Protein AF-A0A1Y5NAN1-F1 (afdb_monomer)

Secondary structure (DSSP, 8-state):
--HHHHHHHHHHHHHS-GGG-EEE-SS-EEE--HHHHH--------PPPPHHHHHHHHHHHT--

Foldseek 3Di:
DPPVLVVVLVVCVVVDPQQPDWDDPPPDTDRDDSCVSVPPDPDPPPPPDDPVNVVVVVVVVVVD

Sequence (64 aa):
MHKNNEELLKFVKKIFRKEDMYICDGSEARPFNDGDFLGNDKQVTHRAATAQEEAEISNFNNIV

Mean predicted aligned error: 14.15 Å

Organism: NCBI:txid199

Radius of gyration: 15.74 Å; Cα contacts (8 Å, |Δi|>4): 24; chains: 1; bounding box: 30×30×36 Å

Structure (mmCIF, N/CA/C/O backbone):
data_AF-A0A1Y5NAN1-F1
#
_entry.id   AF-A0A1Y5NAN1-F1
#
loop_
_atom_site.group_PDB
_atom_site.id
_atom_site.type_symbol
_atom_site.label_atom_id
_atom_site.label_alt_id
_atom_site.label_comp_id
_atom_site.label_asym_id
_atom_site.label_entity_id
_atom_site.label_seq_id
_atom_site.pdbx_PDB_ins_code
_atom_site.Cartn_x
_atom_site.Cartn_y
_atom_site.Cartn_z
_atom_site.occupancy
_atom_site.B_iso_or_equiv
_atom_site.auth_seq_id
_atom_site.auth_comp_id
_atom_site.auth_asym_id
_atom_site.auth_atom_id
_atom_site.pdbx_PDB_model_num
ATOM 1 N N . MET A 1 1 ? -14.279 -12.193 -0.756 1.00 49.44 1 MET A N 1
ATOM 2 C CA . MET A 1 1 ? -14.143 -10.742 -1.011 1.00 49.44 1 MET A CA 1
ATOM 3 C C . MET A 1 1 ? -13.248 -10.136 0.054 1.00 49.44 1 MET A C 1
ATOM 5 O O . MET A 1 1 ? -13.497 -10.353 1.236 1.00 49.44 1 MET A O 1
ATOM 9 N N . HIS A 1 2 ? -12.208 -9.430 -0.382 1.00 61.25 2 HIS A N 1
ATOM 10 C CA . HIS A 1 2 ? -11.077 -8.903 0.390 1.00 61.25 2 HIS A CA 1
ATOM 11 C C . HIS A 1 2 ? -11.449 -7.700 1.277 1.00 61.25 2 HIS A C 1
ATOM 13 O O . HIS A 1 2 ? -10.807 -6.656 1.202 1.00 61.25 2 HIS A O 1
ATOM 19 N N . LYS A 1 3 ? -12.486 -7.827 2.120 1.00 61.16 3 LYS A N 1
ATOM 20 C CA . LYS A 1 3 ? -12.989 -6.719 2.958 1.00 61.16 3 LYS A CA 1
ATOM 21 C C . LYS A 1 3 ? -11.883 -6.053 3.786 1.00 61.16 3 LYS A C 1
ATOM 23 O O . LYS A 1 3 ? -11.865 -4.836 3.901 1.00 61.16 3 LYS A O 1
ATOM 28 N N . ASN A 1 4 ? -10.932 -6.842 4.286 1.00 75.50 4 ASN A N 1
ATOM 29 C CA . ASN A 1 4 ? -9.829 -6.335 5.100 1.00 75.50 4 ASN A CA 1
ATOM 30 C C . ASN A 1 4 ? -8.833 -5.477 4.289 1.00 75.50 4 ASN A C 1
ATOM 32 O O . ASN A 1 4 ? -8.427 -4.405 4.728 1.00 75.50 4 ASN A O 1
ATOM 36 N N . ASN A 1 5 ? -8.491 -5.891 3.063 1.00 75.62 5 ASN A N 1
ATOM 37 C CA . ASN A 1 5 ? -7.556 -5.137 2.218 1.00 75.62 5 ASN A CA 1
ATOM 38 C C . ASN A 1 5 ? -8.186 -3.833 1.710 1.00 75.62 5 ASN A C 1
ATOM 40 O O . ASN A 1 5 ? -7.492 -2.830 1.562 1.00 75.62 5 ASN A O 1
ATOM 44 N N . GLU A 1 6 ? -9.501 -3.822 1.482 1.00 81.56 6 GLU A N 1
ATOM 45 C CA . GLU A 1 6 ? -10.231 -2.605 1.123 1.00 81.56 6 GLU A CA 1
ATOM 46 C C . GLU A 1 6 ? -10.286 -1.594 2.275 1.00 81.56 6 GLU A C 1
ATOM 48 O O . GLU A 1 6 ? -10.128 -0.393 2.048 1.00 81.56 6 GLU A O 1
ATOM 53 N N . GLU A 1 7 ? -10.499 -2.051 3.512 1.00 84.19 7 GLU A N 1
ATOM 54 C CA . GLU A 1 7 ? -10.484 -1.180 4.694 1.00 84.19 7 GLU A CA 1
ATOM 55 C C . GLU A 1 7 ? -9.089 -0.619 4.971 1.00 84.19 7 GLU A C 1
ATOM 57 O O . GLU A 1 7 ? -8.946 0.583 5.214 1.00 84.19 7 GLU A O 1
ATOM 62 N N . LEU A 1 8 ? -8.053 -1.446 4.828 1.00 82.75 8 LEU A N 1
ATOM 63 C CA . LEU A 1 8 ? -6.670 -1.002 4.947 1.00 82.75 8 LEU A CA 1
ATOM 64 C C . LEU A 1 8 ? -6.307 0.019 3.857 1.00 82.75 8 LEU A C 1
ATOM 66 O O . LEU A 1 8 ? -5.729 1.062 4.161 1.00 82.75 8 LEU A O 1
ATOM 70 N N . LEU A 1 9 ? -6.714 -0.214 2.605 1.00 84.38 9 LEU A N 1
ATOM 71 C CA . LEU A 1 9 ? -6.497 0.737 1.511 1.00 84.38 9 LEU A CA 1
ATOM 72 C C . LEU A 1 9 ? -7.187 2.084 1.782 1.00 84.38 9 LEU A C 1
ATOM 74 O O . LEU A 1 9 ? -6.606 3.141 1.525 1.00 84.38 9 LEU A O 1
ATOM 78 N N . LYS A 1 10 ? -8.409 2.071 2.333 1.00 85.25 10 LYS A N 1
ATOM 79 C CA . LYS A 1 10 ? -9.119 3.298 2.7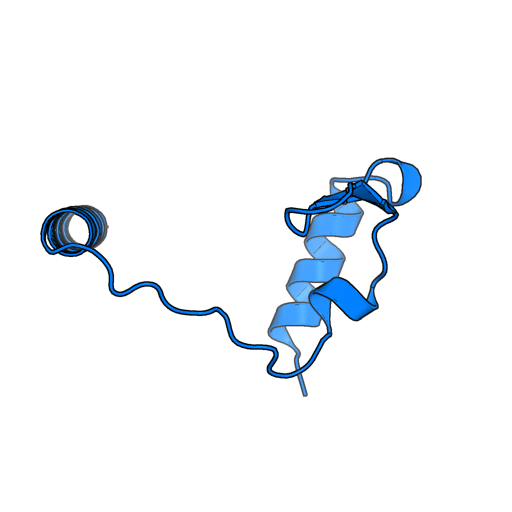40 1.00 85.25 10 LYS A CA 1
ATOM 80 C C . LYS A 1 10 ? -8.371 4.049 3.838 1.00 85.25 10 LYS A C 1
ATOM 82 O O . LYS A 1 10 ? -8.276 5.273 3.775 1.00 85.25 10 LYS A O 1
ATOM 87 N N . PHE A 1 11 ? -7.840 3.334 4.827 1.00 87.00 11 PHE A N 1
ATOM 88 C CA . PHE A 1 11 ? -7.056 3.933 5.904 1.00 87.00 11 PHE A CA 1
ATOM 89 C C . PHE A 1 11 ? -5.773 4.587 5.378 1.00 87.00 11 PHE A C 1
ATOM 91 O O . PHE A 1 11 ? -5.508 5.749 5.681 1.00 87.00 11 PHE A O 1
ATOM 98 N N . VAL A 1 12 ? -5.025 3.891 4.520 1.00 84.00 12 VAL A N 1
ATOM 99 C CA . VAL A 1 12 ? -3.786 4.407 3.921 1.00 84.00 12 VAL A CA 1
ATOM 100 C C . VAL A 1 12 ? -4.049 5.689 3.123 1.00 84.00 12 VAL A C 1
ATOM 102 O O . VAL A 1 12 ? -3.365 6.688 3.337 1.00 84.00 12 VAL A O 1
ATOM 105 N N . LYS A 1 13 ? -5.104 5.721 2.297 1.00 84.69 13 LYS A N 1
ATOM 106 C CA . LYS A 1 13 ? -5.503 6.912 1.518 1.00 84.69 13 LYS A CA 1
ATOM 107 C C . LYS A 1 13 ? -5.968 8.100 2.366 1.00 84.69 13 LYS A C 1
ATOM 109 O O . LYS A 1 13 ? -6.023 9.220 1.868 1.00 84.69 13 LYS A O 1
ATOM 114 N N . LYS A 1 14 ? -6.344 7.878 3.630 1.00 88.00 14 LYS A N 1
ATOM 115 C CA . LYS A 1 14 ? -6.695 8.960 4.562 1.00 88.00 14 LYS A CA 1
ATOM 116 C C . LYS A 1 14 ? -5.453 9.681 5.093 1.00 88.00 14 LYS A C 1
ATOM 118 O O . LYS A 1 14 ? -5.544 10.851 5.451 1.00 88.00 14 LYS A O 1
ATOM 123 N N . ILE A 1 15 ? -4.327 8.976 5.176 1.00 88.19 15 ILE A N 1
ATOM 124 C CA . ILE A 1 15 ? -3.076 9.479 5.755 1.00 88.19 15 ILE A CA 1
ATOM 125 C C . ILE A 1 15 ? -2.150 10.001 4.658 1.00 88.19 15 ILE A C 1
ATOM 127 O O . ILE A 1 15 ? -1.555 11.065 4.812 1.00 88.19 15 ILE A O 1
ATOM 131 N N . PHE A 1 16 ? -2.054 9.272 3.548 1.00 85.12 16 PHE A N 1
ATOM 132 C CA . PHE A 1 16 ? -1.129 9.560 2.461 1.00 85.12 16 PHE A CA 1
ATOM 133 C C . PHE A 1 16 ? -1.876 9.989 1.202 1.00 85.12 16 PHE A C 1
ATOM 135 O O . PHE A 1 16 ? -2.907 9.416 0.839 1.00 85.12 16 PHE A O 1
ATOM 142 N N . ARG A 1 17 ? -1.336 10.998 0.513 1.00 83.75 17 ARG A N 1
ATOM 143 C CA . ARG A 1 17 ? -1.802 11.374 -0.822 1.00 83.75 17 ARG A CA 1
ATOM 144 C C . ARG A 1 17 ? -1.261 10.370 -1.824 1.00 83.75 17 ARG A C 1
ATOM 146 O O . ARG A 1 17 ? -0.116 9.941 -1.720 1.00 83.75 17 ARG A O 1
ATOM 153 N N . LYS A 1 18 ? -2.085 9.999 -2.801 1.00 81.31 18 LYS A N 1
ATOM 154 C CA . LYS A 1 18 ? -1.730 8.961 -3.772 1.00 81.31 18 LYS A CA 1
ATOM 155 C C . LYS A 1 18 ? -0.483 9.331 -4.579 1.00 81.31 18 LYS A C 1
ATOM 157 O O . LYS A 1 18 ? 0.302 8.443 -4.888 1.00 81.31 18 LYS A O 1
ATOM 162 N N . GLU A 1 19 ? -0.295 10.610 -4.905 1.00 84.12 19 GLU A N 1
ATOM 163 C CA . GLU A 1 19 ? 0.865 11.080 -5.674 1.00 84.12 19 GLU A CA 1
ATOM 164 C C . GLU A 1 19 ? 2.200 10.886 -4.936 1.00 84.12 19 GLU A C 1
ATOM 166 O O . GLU A 1 19 ? 3.245 10.773 -5.575 1.00 84.12 19 GLU A O 1
ATOM 171 N N . ASP A 1 20 ? 2.153 10.798 -3.605 1.00 85.56 20 ASP A N 1
ATOM 172 C CA . ASP A 1 20 ? 3.326 10.631 -2.744 1.00 85.56 20 ASP A CA 1
ATOM 173 C C . ASP A 1 20 ? 3.632 9.149 -2.451 1.00 85.56 20 ASP A C 1
ATOM 175 O O . ASP A 1 20 ? 4.613 8.827 -1.779 1.00 85.56 20 ASP A O 1
ATOM 179 N N . MET A 1 21 ? 2.795 8.224 -2.932 1.00 86.00 21 MET A N 1
ATOM 180 C CA . MET A 1 21 ? 2.924 6.794 -2.662 1.00 86.00 21 MET A CA 1
ATOM 181 C C . MET A 1 21 ? 3.658 6.067 -3.794 1.00 86.00 21 MET A C 1
ATOM 183 O O . MET A 1 21 ? 3.256 6.119 -4.958 1.00 86.00 21 MET A O 1
ATOM 187 N N . TYR A 1 22 ? 4.686 5.301 -3.426 1.00 86.31 22 TYR A N 1
ATOM 188 C CA . TYR A 1 22 ? 5.478 4.475 -4.339 1.00 86.31 22 TYR A CA 1
ATOM 189 C C . TYR A 1 22 ? 5.600 3.048 -3.802 1.00 86.31 22 TYR A C 1
ATOM 191 O O . TYR A 1 22 ? 5.684 2.829 -2.594 1.00 86.31 22 TYR A O 1
ATOM 199 N N . ILE A 1 23 ? 5.616 2.078 -4.712 1.00 82.88 23 ILE A N 1
ATOM 200 C CA . ILE A 1 23 ? 5.945 0.682 -4.425 1.00 82.88 23 ILE A CA 1
ATOM 201 C C . ILE A 1 23 ? 7.399 0.464 -4.839 1.00 82.88 23 ILE A C 1
ATOM 203 O O . ILE A 1 23 ? 7.761 0.765 -5.977 1.00 82.88 23 ILE A O 1
ATOM 207 N N . CYS A 1 24 ? 8.206 -0.087 -3.935 1.00 81.75 24 CYS A N 1
ATOM 208 C CA . CYS A 1 24 ? 9.552 -0.567 -4.237 1.00 81.75 24 CYS A CA 1
ATOM 209 C C . CYS A 1 24 ? 9.536 -2.096 -4.226 1.00 81.75 24 CYS A C 1
ATOM 211 O O . CYS A 1 24 ? 9.386 -2.700 -3.166 1.00 81.75 24 CYS A O 1
ATOM 213 N N . ASP A 1 25 ? 9.704 -2.720 -5.389 1.00 75.31 25 ASP A N 1
ATOM 214 C CA . ASP A 1 25 ? 9.753 -4.183 -5.542 1.00 75.31 25 ASP A CA 1
ATOM 215 C C . ASP A 1 25 ? 11.186 -4.743 -5.607 1.00 75.31 25 ASP A C 1
ATOM 217 O O . ASP A 1 25 ? 11.409 -5.892 -5.980 1.00 75.31 25 ASP A O 1
ATOM 221 N N . GLY A 1 26 ? 12.168 -3.932 -5.204 1.00 73.38 26 GLY A N 1
ATOM 222 C CA . GLY A 1 26 ? 13.588 -4.284 -5.178 1.00 73.38 26 GLY A CA 1
ATOM 223 C C . GLY A 1 26 ? 14.336 -3.977 -6.475 1.00 73.38 26 GLY A C 1
ATOM 224 O O . GLY A 1 26 ? 15.556 -3.845 -6.429 1.00 73.38 26 GLY A O 1
ATOM 225 N N . SER A 1 27 ? 13.633 -3.797 -7.597 1.00 69.69 27 SER A N 1
ATOM 226 C CA . SER A 1 27 ? 14.229 -3.370 -8.869 1.00 69.69 27 SER A CA 1
ATOM 227 C C . SER A 1 27 ? 14.120 -1.864 -9.078 1.00 69.69 27 SER A C 1
ATOM 229 O O . SER A 1 27 ? 15.136 -1.211 -9.300 1.00 69.69 27 SER A O 1
ATOM 231 N N . GLU A 1 28 ? 12.913 -1.301 -8.975 1.00 78.25 28 GLU A N 1
ATOM 232 C CA . GLU A 1 28 ? 12.667 0.127 -9.195 1.00 78.25 28 GLU A CA 1
ATOM 233 C C . GLU A 1 28 ? 11.490 0.623 -8.341 1.00 78.25 28 GLU A C 1
ATOM 235 O O . GLU A 1 28 ? 10.582 -0.132 -7.986 1.00 78.25 28 GLU A O 1
ATOM 240 N N . ALA A 1 29 ? 11.508 1.912 -7.996 1.00 85.00 29 ALA A N 1
ATOM 241 C CA . ALA A 1 29 ? 10.372 2.566 -7.360 1.00 85.00 29 ALA A CA 1
ATOM 242 C C . ALA A 1 29 ? 9.377 3.001 -8.439 1.00 85.00 29 ALA A C 1
ATOM 244 O O . ALA A 1 29 ? 9.728 3.768 -9.337 1.00 85.00 29 ALA A O 1
ATOM 245 N N . ARG A 1 30 ? 8.123 2.560 -8.333 1.00 86.62 30 ARG A N 1
ATOM 246 C CA . ARG A 1 30 ? 7.051 2.973 -9.251 1.00 86.62 30 ARG A CA 1
ATOM 247 C C . ARG A 1 30 ? 5.856 3.564 -8.507 1.00 86.62 30 ARG A C 1
ATOM 249 O O . ARG A 1 30 ? 5.636 3.199 -7.350 1.00 86.62 30 ARG A O 1
ATOM 256 N N . PRO A 1 31 ? 5.060 4.435 -9.154 1.00 85.88 31 PRO A N 1
ATOM 257 C CA . PRO A 1 31 ? 3.861 4.988 -8.541 1.00 85.88 31 PRO A CA 1
ATOM 258 C C . PRO A 1 31 ? 2.903 3.895 -8.069 1.00 85.88 31 PRO A C 1
ATOM 260 O O . PRO A 1 31 ? 2.702 2.874 -8.739 1.00 85.88 31 PRO A O 1
ATOM 263 N N . PHE A 1 32 ? 2.311 4.136 -6.908 1.00 84.81 32 PHE A N 1
ATOM 264 C CA . PHE A 1 32 ? 1.349 3.247 -6.283 1.00 84.81 32 PHE A CA 1
ATOM 265 C C . PHE A 1 32 ? 0.053 3.116 -7.092 1.00 84.81 32 PHE A C 1
ATOM 267 O O . PHE A 1 32 ? -0.580 4.114 -7.459 1.00 84.81 32 PHE A O 1
ATOM 274 N N . ASN A 1 33 ? -0.411 1.879 -7.277 1.00 83.12 33 ASN A N 1
ATOM 275 C CA . ASN A 1 33 ? -1.730 1.578 -7.819 1.00 83.12 33 ASN A CA 1
ATOM 276 C C . ASN A 1 33 ? -2.578 0.795 -6.816 1.00 83.12 33 ASN A C 1
ATOM 278 O O . ASN A 1 33 ? -2.087 -0.052 -6.083 1.00 83.12 33 ASN A O 1
ATOM 282 N N . ASP A 1 34 ? -3.895 1.009 -6.840 1.00 81.62 34 ASP A N 1
ATOM 283 C CA . ASP A 1 34 ? -4.825 0.323 -5.928 1.00 81.62 34 ASP A CA 1
ATOM 284 C C . ASP A 1 34 ? -4.755 -1.211 -6.068 1.00 81.62 34 ASP A C 1
ATOM 286 O O . ASP A 1 34 ? -4.920 -1.941 -5.092 1.00 81.62 34 ASP A O 1
ATOM 290 N N . GLY A 1 35 ? -4.444 -1.699 -7.275 1.00 77.12 35 GLY A N 1
ATOM 291 C CA . GLY A 1 35 ? -4.210 -3.117 -7.551 1.00 77.12 35 GLY A CA 1
ATOM 292 C C . GLY A 1 35 ? -3.009 -3.716 -6.811 1.00 77.12 35 GLY A C 1
ATOM 293 O O . GLY A 1 35 ? -2.969 -4.930 -6.648 1.00 77.12 35 GLY A O 1
ATOM 294 N N . ASP A 1 36 ? -2.078 -2.896 -6.314 1.00 75.19 36 ASP A N 1
ATOM 295 C CA . ASP A 1 36 ? -0.928 -3.353 -5.524 1.00 75.19 36 ASP A CA 1
ATOM 296 C C . ASP A 1 36 ? -1.347 -3.816 -4.116 1.00 75.19 36 ASP A C 1
ATOM 298 O O . ASP A 1 36 ? -0.734 -4.717 -3.556 1.00 75.19 36 ASP A O 1
ATOM 302 N N . PHE A 1 37 ? -2.432 -3.260 -3.561 1.00 72.00 37 PHE A N 1
ATOM 303 C CA . PHE A 1 37 ? -3.031 -3.709 -2.289 1.00 72.00 37 PHE A CA 1
ATOM 304 C C . PHE A 1 37 ? -4.081 -4.806 -2.471 1.00 72.00 37 PHE A C 1
ATOM 306 O O . PHE A 1 37 ? -4.334 -5.611 -1.570 1.00 72.00 37 PHE A O 1
ATOM 313 N N . LEU A 1 38 ? -4.750 -4.793 -3.623 1.00 70.44 38 LEU A N 1
ATOM 314 C CA . LEU A 1 38 ? -5.878 -5.671 -3.927 1.00 70.44 38 LEU A CA 1
ATOM 315 C C . LEU A 1 38 ? -5.460 -6.917 -4.725 1.00 70.44 38 LEU A C 1
ATOM 317 O O . LEU A 1 38 ? -6.311 -7.730 -5.081 1.00 70.44 38 LEU A O 1
ATOM 321 N N . GLY A 1 39 ? -4.165 -7.069 -5.013 1.00 64.69 39 GLY A N 1
ATOM 322 C CA . GLY A 1 39 ? -3.612 -8.194 -5.754 1.00 64.69 39 GLY A CA 1
ATOM 323 C C . GLY A 1 39 ? -3.757 -9.515 -4.996 1.00 64.69 39 GLY A C 1
ATOM 324 O O . GLY A 1 39 ? -3.20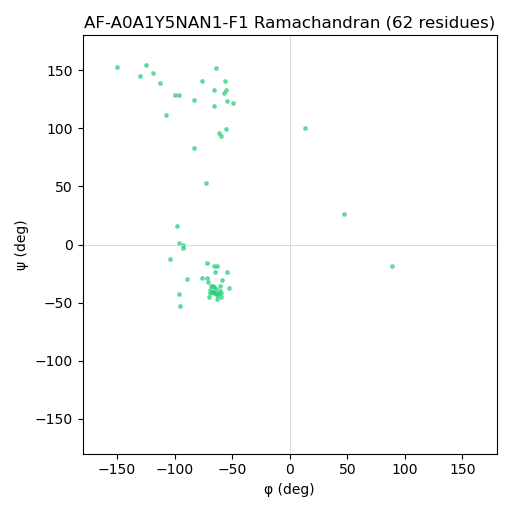4 -9.685 -3.913 1.00 64.69 39 GLY A O 1
ATOM 325 N N . ASN A 1 40 ? -4.486 -10.458 -5.598 1.00 58.78 40 ASN A N 1
ATOM 326 C CA . ASN A 1 40 ? -4.592 -11.850 -5.157 1.00 58.78 40 ASN A CA 1
ATOM 327 C C . ASN A 1 40 ? -3.215 -12.526 -5.076 1.00 58.78 40 ASN A C 1
ATOM 329 O O . ASN A 1 40 ? -2.471 -12.506 -6.056 1.00 58.78 40 ASN A O 1
ATOM 333 N N . ASP A 1 41 ? -2.938 -13.185 -3.947 1.00 54.22 41 ASP A N 1
ATOM 334 C CA . ASP A 1 41 ? -2.093 -14.382 -3.808 1.00 54.22 41 ASP A CA 1
ATOM 335 C C . ASP A 1 41 ? -0.720 -14.407 -4.508 1.00 54.22 41 ASP A C 1
ATOM 337 O O . ASP A 1 41 ? -0.175 -15.481 -4.775 1.00 54.22 41 ASP A O 1
ATOM 341 N N . LYS A 1 42 ? -0.079 -13.265 -4.774 1.00 50.31 42 LYS A N 1
ATOM 342 C CA . LYS A 1 42 ? 1.348 -13.275 -5.113 1.00 50.31 42 LYS A CA 1
ATOM 343 C C . LYS A 1 42 ? 2.142 -13.318 -3.824 1.00 50.31 42 LYS A C 1
ATOM 345 O O . LYS A 1 42 ? 2.531 -12.287 -3.296 1.00 50.31 42 LYS A O 1
ATOM 350 N N . GLN A 1 43 ? 2.266 -14.551 -3.331 1.00 49.47 43 GLN A N 1
ATOM 351 C CA . GLN A 1 43 ? 3.239 -15.044 -2.364 1.00 49.47 43 GLN A CA 1
ATOM 352 C C . GLN A 1 43 ? 3.999 -13.926 -1.649 1.00 49.47 43 GLN A C 1
ATOM 354 O O . GLN A 1 43 ? 5.016 -13.435 -2.136 1.00 49.47 43 GLN A O 1
ATOM 359 N N . VAL A 1 44 ? 3.567 -13.617 -0.426 1.00 48.25 44 VAL A N 1
ATOM 360 C CA . VAL A 1 44 ? 4.553 -13.311 0.604 1.00 48.25 44 VAL A CA 1
ATOM 361 C C . VAL A 1 44 ? 5.455 -14.541 0.626 1.00 48.25 44 VAL A C 1
ATOM 363 O O . VAL A 1 44 ? 5.064 -15.592 1.132 1.00 48.25 44 VAL A O 1
ATOM 366 N N . THR A 1 45 ? 6.612 -14.481 -0.031 1.00 45.50 45 THR A N 1
ATOM 367 C CA . THR A 1 45 ? 7.650 -15.480 0.183 1.00 45.50 45 THR A CA 1
ATOM 368 C C . THR A 1 45 ? 8.017 -15.341 1.646 1.00 45.50 45 THR A C 1
ATOM 370 O O . THR A 1 45 ? 8.775 -14.446 2.017 1.00 45.50 45 THR A O 1
ATOM 373 N N . HIS A 1 46 ? 7.413 -16.177 2.489 1.00 48.75 46 HIS A N 1
ATOM 374 C CA . HIS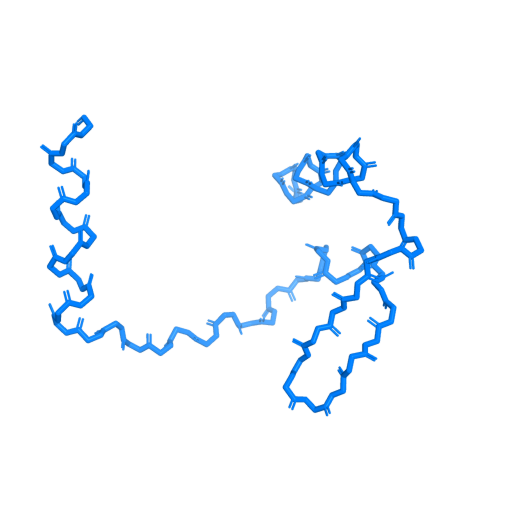 A 1 46 ? 7.863 -16.388 3.847 1.00 48.75 46 HIS A CA 1
ATOM 375 C C . HIS A 1 46 ? 9.290 -16.910 3.711 1.00 48.75 46 HIS A C 1
ATOM 377 O O . HIS A 1 46 ? 9.516 -18.105 3.523 1.00 48.75 46 HIS A O 1
ATOM 383 N N . ARG A 1 47 ? 10.281 -16.016 3.764 1.00 49.62 47 ARG A N 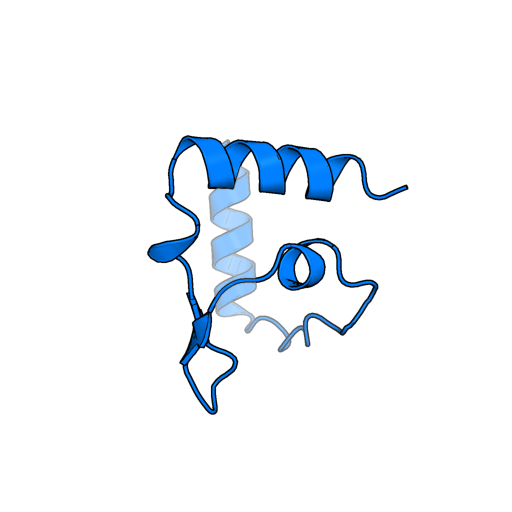1
ATOM 384 C CA . ARG A 1 47 ? 11.575 -16.441 4.272 1.00 49.62 47 ARG A CA 1
ATOM 385 C C . ARG A 1 47 ? 11.252 -17.038 5.638 1.00 49.62 47 ARG A C 1
ATOM 387 O O . ARG A 1 47 ? 10.591 -16.376 6.435 1.00 49.62 47 ARG A O 1
ATOM 394 N N . ALA A 1 48 ? 11.626 -18.298 5.852 1.00 53.62 48 ALA A N 1
ATOM 395 C CA . ALA A 1 48 ? 11.487 -18.914 7.161 1.00 53.62 48 ALA A CA 1
ATOM 396 C C . ALA A 1 48 ? 12.100 -17.952 8.183 1.00 53.62 48 ALA A C 1
ATOM 398 O O . ALA A 1 48 ? 13.255 -17.540 8.012 1.00 53.62 48 ALA A O 1
ATOM 399 N N . 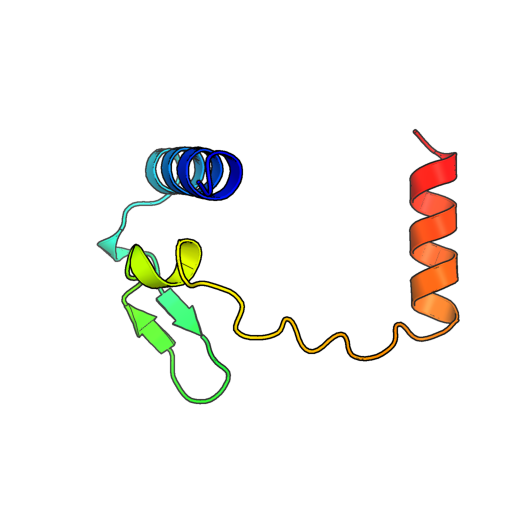ALA A 1 49 ? 11.295 -17.537 9.163 1.00 57.44 49 ALA A N 1
ATOM 400 C CA . ALA A 1 49 ? 11.783 -16.731 10.263 1.00 57.44 49 ALA A CA 1
ATOM 401 C C . ALA A 1 49 ? 12.946 -17.497 10.892 1.00 57.44 49 ALA A C 1
ATOM 403 O O . ALA A 1 49 ? 12.898 -18.716 11.075 1.00 57.44 49 ALA A O 1
ATOM 404 N N . THR A 1 50 ? 14.044 -16.802 11.139 1.00 62.84 50 THR A N 1
ATOM 405 C CA . THR A 1 50 ? 15.131 -17.394 11.908 1.00 62.84 50 THR A CA 1
ATOM 406 C C . THR A 1 50 ? 14.624 -17.674 13.324 1.00 62.84 50 THR A C 1
ATOM 408 O O . THR A 1 50 ? 13.750 -16.970 13.825 1.00 62.84 50 THR A O 1
ATOM 411 N N . ALA A 1 51 ? 15.180 -18.681 14.004 1.00 67.94 51 ALA A N 1
ATOM 412 C CA . ALA A 1 51 ? 14.777 -19.019 15.377 1.00 67.94 51 ALA A CA 1
ATOM 413 C C . ALA A 1 51 ? 14.855 -17.818 16.349 1.00 67.94 51 ALA A C 1
ATOM 415 O O . ALA A 1 51 ? 14.165 -17.784 17.364 1.00 67.94 51 ALA A O 1
ATOM 416 N N . GLN A 1 52 ? 15.682 -16.819 16.024 1.00 63.59 52 GLN A N 1
ATOM 417 C CA . GLN A 1 52 ? 15.768 -15.560 16.753 1.00 63.59 52 GLN A CA 1
ATOM 418 C C . GLN A 1 52 ? 14.522 -14.679 16.551 1.00 63.59 52 GLN A C 1
ATOM 420 O O . GLN A 1 52 ? 13.961 -14.189 17.526 1.00 63.59 52 GLN A O 1
ATOM 425 N N . GLU A 1 53 ? 14.044 -14.531 15.314 1.00 64.56 53 GLU A N 1
ATOM 426 C CA . GLU A 1 53 ? 12.838 -13.754 14.994 1.00 64.56 53 GLU A CA 1
ATOM 427 C C . GLU A 1 53 ? 11.573 -14.403 15.588 1.00 64.56 53 GLU A C 1
ATOM 429 O O . GLU A 1 53 ? 10.696 -13.703 16.091 1.00 64.56 53 GLU A O 1
ATOM 434 N N . GLU A 1 54 ? 11.492 -15.739 15.619 1.00 63.31 54 GLU A N 1
ATOM 435 C CA . GLU A 1 54 ? 10.384 -16.449 16.283 1.00 63.31 54 GLU A CA 1
ATOM 436 C C . GLU A 1 54 ? 10.354 -16.203 17.804 1.00 63.31 54 GLU A C 1
ATOM 438 O O . GLU A 1 54 ? 9.280 -16.022 18.388 1.00 63.31 54 GLU A O 1
ATOM 443 N N . ALA A 1 55 ? 11.522 -16.139 18.455 1.00 66.81 55 ALA A N 1
ATOM 444 C CA . ALA A 1 55 ? 11.627 -15.842 19.884 1.00 66.81 55 ALA A CA 1
ATOM 445 C C . ALA A 1 55 ? 11.227 -14.391 20.215 1.00 66.81 55 ALA A C 1
ATOM 447 O O . ALA A 1 55 ? 10.594 -14.139 21.243 1.00 66.81 55 ALA A O 1
ATOM 448 N N . GLU A 1 56 ? 11.544 -13.441 19.334 1.00 62.78 56 GLU A N 1
ATOM 449 C CA . GLU A 1 56 ? 11.169 -12.030 19.484 1.00 62.78 56 GLU A CA 1
ATOM 450 C C . GLU A 1 56 ? 9.651 -11.816 19.328 1.00 62.78 56 GLU A C 1
ATOM 452 O O . GLU A 1 56 ? 9.047 -11.091 20.124 1.00 62.78 56 GLU A O 1
ATOM 457 N N . ILE A 1 57 ? 9.004 -12.517 18.388 1.00 63.16 57 ILE A N 1
ATOM 458 C CA . ILE A 1 57 ? 7.538 -12.490 18.218 1.00 63.16 57 ILE A CA 1
ATOM 459 C C . ILE A 1 57 ? 6.830 -13.100 19.437 1.00 63.16 57 ILE A C 1
ATOM 461 O O . ILE A 1 57 ? 5.833 -12.557 19.919 1.00 63.16 57 ILE A O 1
ATOM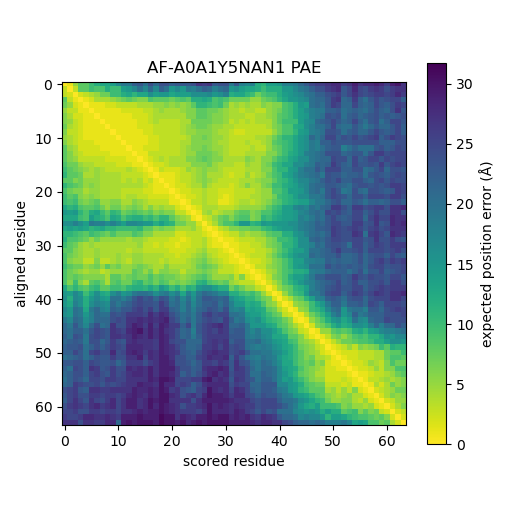 465 N N . SER A 1 58 ? 7.354 -14.209 19.968 1.00 56.34 58 SER A N 1
ATOM 466 C CA . SER A 1 58 ? 6.828 -14.843 21.183 1.00 56.34 58 SER A CA 1
ATOM 467 C C . SER A 1 58 ? 6.878 -13.899 22.391 1.00 56.34 58 SER A C 1
ATOM 469 O O . SER A 1 58 ? 5.900 -13.780 23.129 1.00 56.34 58 SER A O 1
ATOM 471 N N . ASN A 1 59 ? 7.973 -13.148 22.552 1.00 59.69 59 ASN A N 1
ATOM 472 C CA . ASN A 1 59 ? 8.099 -12.154 23.618 1.00 59.69 59 ASN A CA 1
ATOM 473 C C . ASN A 1 59 ? 7.140 -10.969 23.458 1.00 59.69 59 ASN A C 1
ATOM 475 O O . ASN A 1 59 ? 6.622 -10.482 24.459 1.00 59.69 59 ASN A O 1
ATOM 479 N N . PHE A 1 60 ? 6.865 -10.521 22.231 1.00 55.66 60 PHE A N 1
ATOM 480 C CA . PHE A 1 60 ? 5.886 -9.456 21.994 1.00 55.66 60 PHE A CA 1
ATOM 481 C C . PHE A 1 60 ? 4.466 -9.886 22.399 1.00 55.66 60 PHE A C 1
ATOM 483 O O . PHE A 1 60 ? 3.753 -9.130 23.055 1.00 55.66 60 PHE A O 1
ATOM 490 N N . ASN A 1 61 ? 4.081 -11.127 22.090 1.00 51.91 61 ASN A N 1
ATOM 491 C CA . ASN A 1 61 ? 2.762 -11.672 22.433 1.00 51.91 61 ASN A CA 1
ATOM 492 C C . ASN A 1 61 ? 2.571 -11.958 23.930 1.00 51.91 61 ASN A C 1
ATOM 494 O O . ASN A 1 61 ? 1.441 -12.137 24.365 1.00 51.91 61 ASN A O 1
ATOM 498 N N . ASN A 1 62 ? 3.652 -12.007 24.712 1.00 53.50 62 ASN A N 1
ATOM 499 C CA . ASN A 1 62 ? 3.609 -12.227 26.161 1.00 53.50 62 ASN A CA 1
ATOM 500 C C . ASN A 1 62 ? 3.562 -10.914 26.970 1.00 53.50 62 ASN A C 1
ATOM 502 O O . ASN A 1 62 ? 3.569 -10.941 28.200 1.00 53.50 62 ASN A O 1
ATOM 506 N N . ILE A 1 63 ? 3.575 -9.767 26.282 1.00 51.03 63 ILE A N 1
ATOM 507 C CA . ILE A 1 63 ? 3.502 -8.421 26.868 1.00 51.03 63 ILE A CA 1
ATOM 508 C C . ILE A 1 63 ? 2.098 -7.802 26.679 1.00 51.03 63 ILE A C 1
ATOM 510 O O . ILE A 1 63 ? 1.791 -6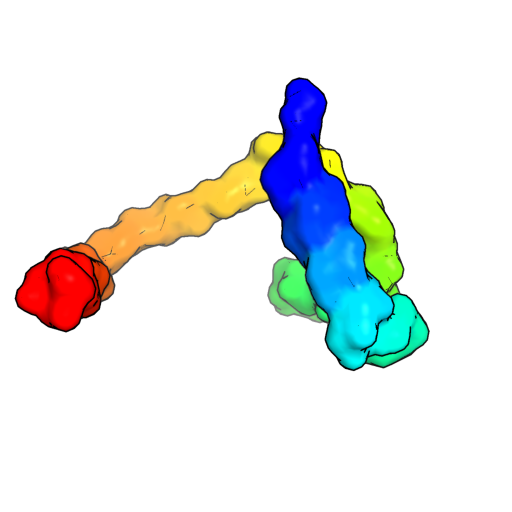.804 27.333 1.00 51.03 63 ILE A O 1
ATOM 514 N N . VAL A 1 64 ? 1.237 -8.393 25.836 1.00 44.25 64 VAL A N 1
ATOM 515 C CA . VAL A 1 64 ? -0.155 -7.955 25.596 1.00 44.25 64 VAL A CA 1
ATOM 516 C C . VAL A 1 64 ? -1.143 -8.747 26.444 1.00 44.25 64 VAL A C 1
AT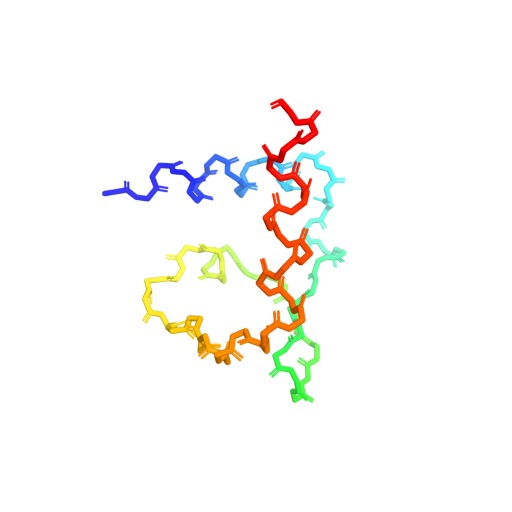OM 518 O O . VAL A 1 64 ? -1.063 -9.994 26.427 1.00 44.25 64 VAL A O 1
#

pLDDT: mean 70.25, std 13.8, rang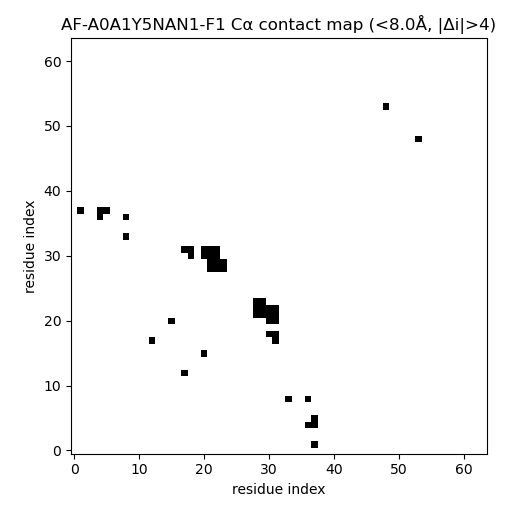e [44.25, 88.19]

Solvent-accessible surface area (backbone atoms only — not comparable to full-atom values): 4210 Å² total; per-residue (Å²): 129,66,62,67,48,55,52,49,51,54,53,50,59,72,78,43,60,67,92,80,36,63,44,71,82,86,83,57,78,41,79,57,53,76,61,74,66,65,56,75,87,75,64,81,76,74,68,78,72,50,78,65,56,52,52,53,53,54,54,55,63,73,74,108

Nearest PDB structures (foldseek):
  6nr8-assembly1_2  TM=3.454E-01  e=4.018E+00  Homo sapiens
  6nrb-assembly1_1  TM=4.350E-01  e=7.530E+00  Homo sapiens
  7wu7-assembly1_1  TM=2.975E-01  e=4.954E+00  Homo sapiens